Protein AF-A0A3E3I350-F1 (afdb_monomer_lite)

Radius of gyration: 20.15 Å; chains: 1; bounding box: 52×45×37 Å

Secondary structure (DSSP, 8-state):
-EEEEE--TTS-SSHHHHHHHHHHHHHTT--EEEE---GGGSGGGHHHHHHH--------PPP---------

pLDDT: mean 75.75, std 19.78, range [40.47, 96.94]

Structure (mmCIF, N/CA/C/O backbone):
data_AF-A0A3E3I350-F1
#
_entry.id   AF-A0A3E3I350-F1
#
loop_
_atom_site.group_PDB
_atom_site.id
_atom_site.type_symbol
_atom_site.label_atom_id
_atom_site.label_alt_id
_atom_site.label_comp_id
_atom_site.label_asym_id
_atom_site.label_entity_id
_atom_site.label_seq_id
_atom_site.pdbx_PDB_ins_code
_atom_site.Cartn_x
_atom_site.Cartn_y
_atom_site.Cartn_z
_atom_site.occupancy
_atom_site.B_iso_or_equiv
_atom_site.auth_seq_id
_atom_site.auth_comp_id
_atom_site.auth_asym_id
_atom_site.auth_atom_id
_atom_site.pdbx_PDB_model_num
ATOM 1 N N . MET A 1 1 ? -12.851 0.512 10.551 1.00 85.88 1 MET A N 1
ATOM 2 C CA . MET A 1 1 ? -13.057 0.571 9.087 1.00 85.88 1 MET A CA 1
ATOM 3 C C . MET A 1 1 ? -11.965 -0.250 8.415 1.00 85.88 1 MET A C 1
ATOM 5 O O . MET A 1 1 ? -10.876 -0.303 8.977 1.00 85.88 1 MET A O 1
ATOM 9 N N . ILE A 1 2 ? -12.262 -0.908 7.293 1.00 92.06 2 ILE A N 1
ATOM 10 C CA . ILE A 1 2 ? -11.304 -1.720 6.524 1.00 92.06 2 ILE A CA 1
ATOM 11 C C . ILE A 1 2 ? -11.170 -1.087 5.139 1.00 92.06 2 ILE A C 1
ATOM 13 O O . ILE A 1 2 ? -12.195 -0.807 4.516 1.00 92.06 2 ILE A O 1
ATOM 17 N N . ASP A 1 3 ? -9.940 -0.879 4.673 1.00 91.25 3 ASP A N 1
ATOM 18 C CA . ASP A 1 3 ? -9.651 -0.536 3.278 1.00 91.25 3 ASP A CA 1
ATOM 19 C C . ASP A 1 3 ? -8.976 -1.729 2.600 1.00 91.25 3 ASP A C 1
ATOM 21 O O . ASP A 1 3 ? -7.871 -2.129 2.959 1.00 91.25 3 ASP A O 1
ATOM 25 N N . ALA A 1 4 ? -9.671 -2.341 1.647 1.00 92.62 4 ALA A N 1
ATOM 26 C CA . ALA A 1 4 ? -9.217 -3.561 0.997 1.00 92.62 4 ALA A CA 1
ATOM 27 C C . ALA A 1 4 ? -8.720 -3.340 -0.439 1.00 92.62 4 ALA A C 1
ATOM 29 O O . ALA A 1 4 ? -8.654 -4.304 -1.193 1.00 92.62 4 ALA A O 1
ATOM 30 N N . HIS A 1 5 ? -8.442 -2.101 -0.860 1.00 93.75 5 HIS A N 1
ATOM 31 C CA . HIS A 1 5 ? -8.011 -1.825 -2.233 1.00 93.75 5 HIS A CA 1
ATOM 32 C C . HIS A 1 5 ? -6.970 -0.701 -2.295 1.00 93.75 5 HIS A C 1
ATOM 34 O O . HIS A 1 5 ? -7.194 0.354 -2.890 1.00 93.75 5 HIS A O 1
ATOM 40 N N . VAL A 1 6 ? -5.802 -0.957 -1.708 1.00 91.25 6 VAL A N 1
ATOM 41 C CA . VAL A 1 6 ? -4.673 -0.021 -1.701 1.00 91.25 6 VAL A CA 1
ATOM 42 C C . VAL A 1 6 ? -3.606 -0.461 -2.705 1.00 91.25 6 VAL A C 1
ATOM 44 O O . VAL A 1 6 ? -3.267 -1.641 -2.752 1.00 91.25 6 VAL A O 1
ATOM 47 N N . HIS A 1 7 ? -3.062 0.492 -3.470 1.00 92.00 7 HIS A N 1
ATOM 48 C CA . HIS A 1 7 ? -1.939 0.284 -4.396 1.00 92.00 7 HIS A CA 1
ATOM 49 C C . HIS A 1 7 ? -0.677 1.022 -3.914 1.00 92.00 7 HIS A C 1
ATOM 51 O O . HIS A 1 7 ? -0.746 2.173 -3.480 1.00 92.00 7 HIS A O 1
ATOM 57 N N . LEU A 1 8 ? 0.478 0.377 -4.052 1.00 89.56 8 LEU A N 1
ATOM 58 C CA . LEU A 1 8 ? 1.832 0.797 -3.683 1.00 89.56 8 LEU A CA 1
ATOM 59 C C . LEU A 1 8 ? 2.631 1.315 -4.888 1.00 89.56 8 LEU A C 1
ATOM 61 O O . LEU A 1 8 ? 3.733 1.831 -4.703 1.00 89.56 8 LEU A O 1
ATOM 65 N N . GLU A 1 9 ? 2.077 1.223 -6.103 1.00 85.12 9 GLU A N 1
ATOM 66 C CA . GLU A 1 9 ? 2.738 1.458 -7.401 1.00 85.12 9 GLU A CA 1
ATOM 67 C C . GLU A 1 9 ? 3.481 2.799 -7.561 1.00 85.12 9 GLU A C 1
ATOM 69 O O . GLU A 1 9 ? 4.338 2.933 -8.433 1.00 85.12 9 GLU A O 1
ATOM 74 N N . LYS A 1 10 ? 3.172 3.799 -6.729 1.00 84.88 10 LYS A N 1
ATOM 75 C CA . LYS A 1 10 ? 3.774 5.141 -6.793 1.00 84.88 10 LYS A CA 1
ATOM 76 C C . LYS A 1 10 ? 5.132 5.260 -6.100 1.00 84.88 10 LYS A C 1
ATOM 78 O O . LYS A 1 10 ? 5.779 6.294 -6.253 1.00 84.88 10 LYS A O 1
ATOM 83 N N . GLY A 1 11 ? 5.560 4.250 -5.345 1.00 86.94 11 GLY A N 1
ATOM 84 C CA . GLY A 1 11 ? 6.815 4.290 -4.600 1.00 86.94 11 GLY A CA 1
ATOM 85 C C . GLY A 1 11 ? 7.543 2.949 -4.564 1.00 86.94 11 GLY A C 1
ATOM 86 O O . GLY A 1 11 ? 7.080 1.958 -5.133 1.00 86.94 11 GLY A O 1
ATOM 87 N N . PRO A 1 12 ? 8.733 2.916 -3.945 1.00 87.62 12 PRO A N 1
ATOM 88 C CA . PRO A 1 12 ? 9.529 1.705 -3.864 1.00 87.62 12 PRO A CA 1
ATOM 89 C C . PRO A 1 12 ? 8.903 0.712 -2.875 1.00 87.62 12 PRO A C 1
ATOM 91 O O . PRO A 1 12 ? 8.297 1.096 -1.880 1.00 87.62 12 PRO A O 1
ATOM 94 N N . TYR A 1 13 ? 9.092 -0.585 -3.115 1.00 88.44 13 TYR A N 1
ATOM 95 C CA . TYR A 1 13 ? 8.596 -1.652 -2.238 1.00 88.44 13 TYR A CA 1
ATOM 96 C C . TYR A 1 13 ? 9.513 -1.802 -1.011 1.00 88.44 13 TYR A C 1
ATOM 98 O O . TYR A 1 13 ? 10.218 -2.800 -0.860 1.00 88.44 13 TYR A O 1
ATOM 106 N N . THR A 1 14 ? 9.550 -0.775 -0.159 1.00 93.31 14 THR A N 1
ATOM 107 C CA . THR A 1 14 ? 10.370 -0.720 1.060 1.00 93.31 14 THR A CA 1
ATOM 108 C C . THR A 1 14 ? 9.507 -0.597 2.309 1.00 93.31 14 THR A C 1
ATOM 110 O O . THR A 1 14 ? 8.336 -0.223 2.250 1.00 93.31 14 THR A O 1
ATOM 113 N N . ARG A 1 15 ? 10.087 -0.917 3.471 1.00 94.25 15 ARG A N 1
ATOM 114 C CA . ARG A 1 15 ? 9.373 -0.843 4.755 1.00 94.25 15 ARG A CA 1
ATOM 115 C C . ARG A 1 15 ? 8.967 0.586 5.086 1.00 94.25 15 ARG A C 1
ATOM 117 O O . ARG A 1 15 ? 7.873 0.803 5.587 1.00 94.25 15 ARG A O 1
ATOM 124 N N . GLU A 1 16 ? 9.832 1.537 4.761 1.00 95.69 16 GLU A N 1
ATOM 125 C CA . GLU A 1 16 ? 9.617 2.965 4.974 1.00 95.69 16 GLU A CA 1
ATOM 126 C C . GLU A 1 16 ? 8.414 3.439 4.158 1.00 95.69 16 GLU A C 1
ATOM 128 O O . GLU A 1 16 ? 7.549 4.126 4.685 1.00 95.69 16 GLU A O 1
ATOM 133 N N . TRP A 1 17 ? 8.296 2.988 2.904 1.00 94.38 17 TRP A N 1
ATOM 134 C CA . TRP A 1 17 ? 7.145 3.318 2.070 1.00 94.38 17 TRP A CA 1
ATOM 135 C C . TRP A 1 17 ? 5.846 2.726 2.616 1.00 94.38 17 TRP A C 1
ATOM 137 O O . TRP A 1 17 ? 4.849 3.433 2.706 1.00 94.38 17 TRP A O 1
ATOM 147 N N . LEU A 1 18 ? 5.853 1.462 3.054 1.00 94.00 18 LEU A N 1
ATOM 148 C CA . LEU A 1 18 ? 4.685 0.842 3.695 1.00 94.00 18 LEU A CA 1
ATOM 149 C C . LEU A 1 18 ? 4.261 1.583 4.972 1.00 94.00 18 LEU A C 1
ATOM 151 O O . LEU A 1 18 ? 3.068 1.683 5.259 1.00 94.00 18 LEU A O 1
ATOM 155 N N . GLN A 1 19 ? 5.227 2.100 5.730 1.00 95.50 19 GLN A N 1
ATOM 156 C CA . GLN A 1 19 ? 4.972 2.797 6.983 1.00 95.50 19 GLN A CA 1
ATOM 157 C C . GLN A 1 19 ? 4.145 4.076 6.774 1.00 95.50 19 GLN A C 1
ATOM 159 O O . GLN A 1 19 ? 3.242 4.345 7.567 1.00 95.50 19 GLN A O 1
ATOM 164 N N . GLU A 1 20 ? 4.367 4.803 5.676 1.00 94.81 20 GLU A N 1
ATOM 165 C CA . GLU A 1 20 ? 3.567 5.983 5.313 1.00 94.81 20 GLU A CA 1
ATOM 166 C C . GLU A 1 20 ? 2.077 5.640 5.126 1.00 94.81 20 GLU A C 1
ATOM 168 O O . GLU A 1 20 ? 1.200 6.362 5.605 1.00 94.81 20 GLU A O 1
ATOM 173 N N . PHE A 1 21 ? 1.763 4.494 4.507 1.00 94.88 21 PHE A N 1
ATOM 174 C CA . PHE A 1 21 ? 0.373 4.036 4.363 1.00 94.88 21 PHE A CA 1
ATOM 175 C C . PHE A 1 21 ? -0.259 3.696 5.710 1.00 94.88 21 PHE A C 1
ATOM 177 O O . PHE A 1 21 ? -1.437 3.983 5.926 1.00 94.88 21 PHE A O 1
ATOM 184 N N . ILE A 1 22 ? 0.513 3.096 6.617 1.00 94.06 22 ILE A N 1
ATOM 185 C CA . ILE A 1 22 ? 0.036 2.753 7.958 1.00 94.06 22 ILE A CA 1
ATOM 186 C C . ILE A 1 22 ? -0.294 4.027 8.739 1.00 94.06 22 ILE A C 1
ATOM 188 O O . ILE A 1 22 ? -1.381 4.111 9.309 1.00 94.06 22 ILE A O 1
ATOM 192 N N . PHE A 1 23 ? 0.592 5.028 8.731 1.00 95.94 23 PHE A N 1
ATOM 193 C CA . PHE A 1 23 ? 0.336 6.303 9.407 1.00 95.94 23 PHE A CA 1
ATOM 194 C C . PHE A 1 23 ? -0.907 6.997 8.851 1.00 95.94 23 PHE A C 1
ATOM 196 O O . PHE A 1 23 ? -1.808 7.359 9.607 1.00 95.94 23 PHE A O 1
ATOM 203 N N . TYR 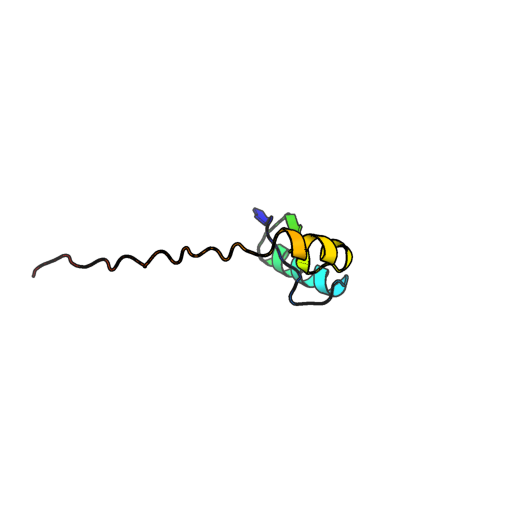A 1 24 ? -1.024 7.075 7.528 1.00 94.62 24 TYR A N 1
ATOM 204 C CA . TYR A 1 24 ? -2.194 7.657 6.876 1.00 94.62 24 TYR A CA 1
ATOM 205 C C . TYR A 1 24 ? -3.501 6.913 7.204 1.00 94.62 24 TYR A C 1
ATOM 207 O O . TYR A 1 24 ? -4.555 7.530 7.383 1.00 94.62 24 TYR A O 1
ATOM 215 N N . ALA A 1 25 ? -3.454 5.582 7.303 1.00 95.12 25 ALA A N 1
ATOM 216 C CA . ALA A 1 25 ? -4.600 4.768 7.696 1.00 95.12 25 ALA A CA 1
ATOM 217 C C . ALA A 1 25 ? -5.011 5.037 9.155 1.00 95.12 25 ALA A C 1
ATOM 219 O O . ALA A 1 25 ? -6.200 5.206 9.442 1.00 95.12 25 ALA A O 1
ATOM 220 N N . GLN A 1 26 ? -4.033 5.142 10.061 1.00 95.38 26 GLN A N 1
ATOM 221 C CA . GLN A 1 26 ? -4.251 5.442 11.478 1.00 95.38 26 GLN A CA 1
ATOM 222 C C . GLN A 1 26 ? -4.883 6.820 11.686 1.00 95.38 26 GLN A C 1
ATOM 224 O O . GLN A 1 26 ? -5.880 6.920 12.402 1.00 95.38 26 GLN A O 1
ATOM 229 N N . GLU A 1 27 ? -4.379 7.857 11.009 1.00 96.94 27 GLU A N 1
ATOM 230 C CA . GLU A 1 27 ? -4.947 9.216 11.050 1.00 96.94 27 GLU A CA 1
ATOM 231 C C . GLU A 1 27 ? -6.427 9.253 10.637 1.00 96.94 27 GLU A C 1
ATOM 233 O O . GLU A 1 27 ? -7.191 10.112 11.075 1.00 96.94 27 GLU A O 1
ATOM 238 N N . ARG A 1 28 ? -6.855 8.289 9.814 1.00 95.12 28 ARG A N 1
ATOM 239 C CA . ARG A 1 28 ? -8.221 8.169 9.288 1.00 95.12 28 ARG A CA 1
ATOM 240 C C . ARG A 1 28 ? -9.095 7.174 10.049 1.00 95.12 28 ARG A C 1
ATOM 242 O O . ARG A 1 28 ? -10.238 6.946 9.654 1.00 95.12 28 ARG A O 1
ATOM 249 N N . GLY A 1 29 ? -8.585 6.557 11.116 1.00 95.56 29 GLY A N 1
ATOM 250 C CA . GLY A 1 29 ? -9.314 5.532 11.871 1.00 95.56 29 GLY A CA 1
ATOM 251 C C . GLY A 1 29 ? -9.565 4.240 11.0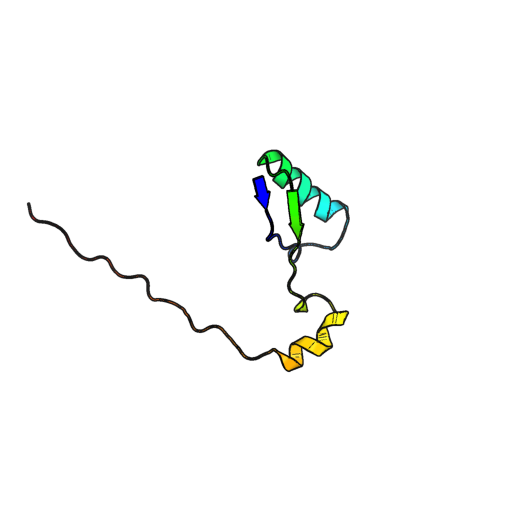77 1.00 95.56 29 GLY A C 1
ATOM 252 O O . GLY A 1 29 ? -10.503 3.484 11.369 1.00 95.56 29 GLY A O 1
ATOM 253 N N . ILE A 1 30 ? -8.749 3.974 10.055 1.00 96.50 30 ILE A N 1
ATOM 254 C CA . ILE A 1 30 ? -8.745 2.707 9.325 1.00 96.50 30 ILE A CA 1
ATOM 255 C C . ILE A 1 30 ? -7.934 1.711 10.149 1.00 96.50 30 ILE A C 1
ATOM 257 O O . ILE A 1 30 ? -6.803 1.971 10.548 1.00 96.50 30 ILE A O 1
ATOM 261 N N . ARG A 1 31 ? -8.546 0.566 10.443 1.00 94.31 31 ARG A N 1
ATOM 262 C CA . ARG A 1 31 ? -7.993 -0.420 11.375 1.00 94.31 31 ARG A CA 1
ATOM 263 C C . ARG A 1 31 ? -7.214 -1.518 10.656 1.00 94.31 31 ARG A C 1
ATOM 265 O O . ARG A 1 31 ? -6.327 -2.118 11.247 1.00 94.31 31 ARG A O 1
ATOM 272 N N . GLU A 1 32 ? -7.576 -1.782 9.404 1.00 94.56 32 GLU A N 1
ATOM 273 C CA . GLU A 1 32 ? -7.010 -2.839 8.569 1.00 94.56 32 GLU A CA 1
ATOM 274 C C . GLU A 1 32 ? -6.892 -2.325 7.131 1.00 94.56 32 GLU A C 1
ATOM 276 O O . GLU A 1 32 ? -7.831 -1.708 6.615 1.00 94.56 32 GLU A O 1
ATOM 281 N N . ILE A 1 33 ? -5.741 -2.586 6.509 1.00 94.38 33 ILE A N 1
ATOM 282 C CA . ILE A 1 33 ? -5.450 -2.257 5.113 1.00 94.38 33 ILE A CA 1
ATOM 283 C C . ILE A 1 33 ? -4.992 -3.513 4.367 1.00 94.38 33 ILE A C 1
ATOM 285 O O . ILE A 1 33 ? -4.200 -4.291 4.900 1.00 94.38 33 ILE A O 1
ATOM 289 N N . TYR A 1 34 ? -5.470 -3.699 3.138 1.00 9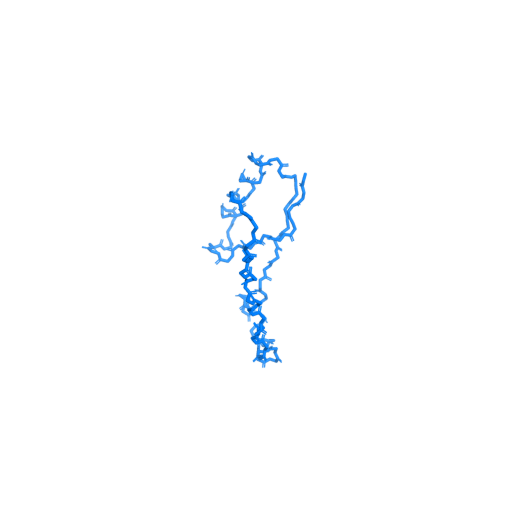3.94 34 TYR A N 1
ATOM 290 C CA . TYR A 1 34 ? -4.988 -4.739 2.228 1.00 93.94 34 TYR A CA 1
ATOM 291 C C . TYR A 1 34 ? -4.415 -4.104 0.964 1.00 93.94 34 TYR A C 1
ATOM 293 O O . TYR A 1 34 ? -5.050 -3.254 0.335 1.00 93.94 34 TYR A O 1
ATOM 301 N N . PHE A 1 35 ? -3.226 -4.562 0.580 1.00 92.12 35 PHE A N 1
ATOM 302 C CA . PHE A 1 35 ? -2.571 -4.150 -0.655 1.00 92.12 35 PHE A CA 1
ATOM 303 C C . PHE A 1 35 ? -2.989 -5.074 -1.796 1.00 92.12 35 PHE A C 1
ATOM 305 O O . PHE A 1 35 ? -2.764 -6.285 -1.740 1.00 92.12 35 PHE A O 1
ATOM 312 N N . LEU A 1 36 ? -3.618 -4.500 -2.817 1.00 91.75 36 LEU A N 1
ATOM 313 C CA . LEU A 1 36 ? -4.063 -5.198 -4.017 1.00 91.75 36 LEU A CA 1
ATOM 314 C C . LEU A 1 36 ? -3.341 -4.584 -5.203 1.00 91.75 36 LEU A C 1
ATOM 316 O O . LEU A 1 36 ? -3.796 -3.588 -5.741 1.00 91.75 36 LEU A O 1
ATOM 320 N N . GLU A 1 37 ? -2.244 -5.199 -5.626 1.00 87.50 37 GLU A N 1
ATOM 321 C CA . GLU A 1 37 ? -1.448 -4.687 -6.738 1.00 87.50 37 GLU A CA 1
ATOM 322 C C . GLU A 1 37 ? -1.890 -5.229 -8.090 1.00 87.50 37 GLU A C 1
ATOM 324 O O . GLU A 1 37 ? -2.393 -6.349 -8.243 1.00 87.50 37 GLU A O 1
ATOM 329 N N . HIS A 1 38 ? -1.572 -4.460 -9.123 1.00 85.62 38 HIS A N 1
ATOM 330 C CA . HIS A 1 38 ? -1.609 -4.973 -10.474 1.00 85.62 38 HIS A CA 1
ATOM 331 C C . HIS A 1 38 ? -0.466 -5.968 -10.708 1.00 85.62 38 HIS A C 1
ATOM 333 O O . HIS A 1 38 ? 0.710 -5.609 -10.708 1.00 85.62 38 HIS A O 1
ATOM 339 N N . THR A 1 39 ? -0.815 -7.223 -11.015 1.00 81.88 39 THR A N 1
ATOM 340 C CA . THR A 1 39 ? 0.147 -8.313 -11.284 1.00 81.88 39 THR A CA 1
ATOM 341 C C . THR A 1 39 ? 1.214 -7.930 -12.305 1.00 81.88 39 THR A C 1
ATOM 343 O O . THR A 1 39 ? 2.351 -8.376 -12.248 1.00 81.88 39 THR A O 1
ATOM 346 N N . HIS A 1 40 ? 0.864 -7.044 -13.228 1.00 80.44 40 HIS A N 1
ATOM 347 C CA . HIS A 1 40 ? 1.713 -6.588 -14.306 1.00 80.44 40 HIS A CA 1
ATOM 348 C C . HIS A 1 40 ? 2.941 -5.770 -13.834 1.00 80.44 40 HIS A C 1
ATOM 350 O O . HIS A 1 40 ? 3.840 -5.517 -14.639 1.00 80.44 40 HIS A O 1
ATOM 356 N N . ILE A 1 41 ? 2.978 -5.321 -12.579 1.00 79.94 41 ILE A N 1
ATOM 357 C CA . ILE A 1 41 ? 4.116 -4.606 -11.981 1.00 79.94 41 ILE A CA 1
ATOM 358 C C . ILE A 1 41 ? 5.231 -5.594 -11.593 1.00 79.94 41 ILE A C 1
ATOM 360 O O . ILE A 1 41 ? 6.413 -5.261 -11.670 1.00 79.94 41 ILE A O 1
ATOM 364 N N . PHE A 1 42 ? 4.877 -6.840 -11.267 1.00 80.81 42 PHE A N 1
ATOM 365 C CA . PHE A 1 42 ? 5.832 -7.885 -10.905 1.00 80.81 42 PHE A CA 1
ATOM 366 C C . PHE A 1 42 ? 6.467 -8.511 -12.150 1.00 80.81 42 PHE A C 1
ATOM 368 O O . PHE A 1 42 ? 5.785 -8.903 -13.105 1.00 80.81 42 PHE A O 1
ATOM 375 N N . ARG A 1 43 ? 7.799 -8.641 -12.143 1.00 77.69 43 ARG A N 1
ATOM 376 C CA . ARG A 1 43 ? 8.557 -9.233 -13.260 1.00 77.69 43 ARG A CA 1
ATOM 377 C C . ARG A 1 43 ? 8.201 -10.704 -13.452 1.00 77.69 43 ARG A C 1
ATOM 379 O O . ARG A 1 43 ? 8.188 -11.196 -14.578 1.00 77.69 43 ARG A O 1
ATOM 386 N N . GLU A 1 44 ? 7.867 -11.380 -12.366 1.00 78.50 44 GLU A N 1
ATOM 387 C CA . GLU A 1 44 ? 7.456 -12.776 -12.274 1.00 78.50 44 GLU A CA 1
ATOM 388 C C . GLU A 1 44 ? 6.172 -13.037 -13.077 1.00 78.50 44 GLU A C 1
ATOM 390 O O . GLU A 1 44 ? 6.032 -14.079 -13.716 1.00 78.50 44 GLU A O 1
ATOM 395 N N . CYS A 1 45 ? 5.275 -12.050 -13.136 1.00 72.06 45 CYS A N 1
ATOM 396 C CA . CYS A 1 45 ? 4.005 -12.116 -13.860 1.00 72.06 45 CYS A CA 1
ATOM 397 C C . CYS A 1 45 ? 4.097 -11.604 -15.3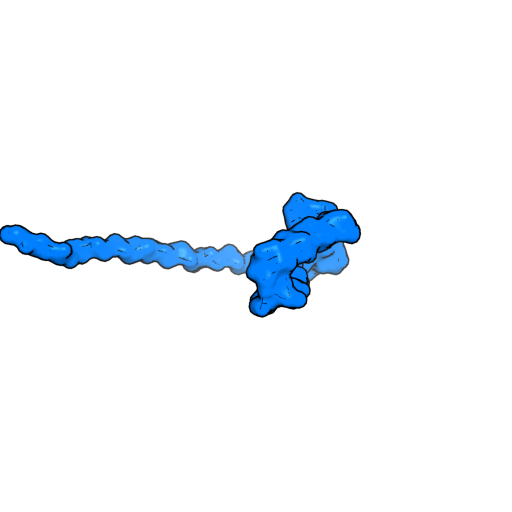08 1.00 72.06 45 CYS A C 1
ATOM 399 O O . CYS A 1 45 ? 3.091 -11.571 -16.020 1.00 72.06 45 CYS A O 1
ATOM 401 N N . SER A 1 46 ? 5.287 -11.221 -15.783 1.00 67.19 46 SER A N 1
ATOM 402 C CA . SER A 1 46 ? 5.483 -10.697 -17.145 1.00 67.19 46 SER A CA 1
ATOM 403 C C . SER A 1 46 ? 4.989 -11.652 -18.239 1.00 67.19 46 SER A C 1
ATOM 405 O O . SER A 1 46 ? 4.401 -11.194 -19.217 1.00 67.19 46 SER A O 1
ATOM 407 N N . LYS A 1 47 ? 5.135 -12.969 -18.035 1.00 64.38 47 LYS A N 1
ATOM 408 C CA . LYS A 1 47 ? 4.656 -14.013 -18.958 1.00 64.38 47 LYS A CA 1
ATOM 409 C C . LYS A 1 47 ? 3.130 -14.042 -19.113 1.00 64.38 47 LYS A C 1
ATOM 411 O O . LYS A 1 47 ? 2.640 -14.424 -20.163 1.00 64.38 47 LYS A O 1
ATOM 416 N N . GLN A 1 48 ? 2.377 -13.611 -18.102 1.00 58.56 48 GLN A N 1
ATOM 417 C CA . GLN A 1 48 ? 0.908 -13.624 -18.133 1.00 58.56 48 GLN A CA 1
ATOM 418 C C . GLN A 1 48 ? 0.333 -12.399 -18.858 1.00 58.56 48 GLN A C 1
ATOM 420 O O . GLN A 1 48 ? -0.763 -12.465 -19.415 1.00 58.56 48 GLN A O 1
ATOM 425 N N . LYS A 1 49 ? 1.070 -11.275 -18.914 1.00 55.59 49 LYS A N 1
ATOM 426 C CA . LYS A 1 49 ? 0.603 -10.069 -19.625 1.00 55.59 49 LYS A CA 1
ATOM 427 C C . LYS A 1 49 ? 0.322 -10.331 -21.104 1.00 55.59 49 LYS A C 1
ATOM 429 O O . LYS A 1 49 ? -0.618 -9.747 -21.641 1.00 55.59 49 LYS A O 1
ATOM 434 N N . SER A 1 50 ? 1.126 -11.172 -21.758 1.00 55.88 50 SER A N 1
ATOM 435 C CA . SER A 1 50 ? 0.958 -11.484 -23.183 1.00 55.88 50 SER A CA 1
ATOM 436 C C . SER A 1 50 ? -0.325 -12.261 -23.479 1.00 55.88 50 SER A C 1
ATOM 438 O O . SER A 1 50 ? -0.826 -12.175 -24.593 1.00 55.88 50 SER A O 1
ATOM 440 N N . GLU A 1 51 ? -0.882 -12.972 -22.495 1.00 56.75 51 GLU A N 1
ATOM 441 C CA . GLU A 1 51 ? -2.081 -13.804 -22.669 1.00 56.75 51 GLU A CA 1
ATOM 442 C C . GLU A 1 51 ? -3.385 -13.029 -22.402 1.00 56.75 51 GLU A C 1
ATOM 444 O O . GLU A 1 51 ? -4.429 -13.340 -22.971 1.00 56.75 51 GLU A O 1
ATOM 449 N N . LEU A 1 52 ? -3.333 -11.983 -21.571 1.00 60.62 52 LEU A N 1
ATOM 450 C CA . LEU A 1 52 ? -4.509 -11.222 -21.111 1.00 60.62 52 LEU A CA 1
ATOM 451 C C . LEU A 1 52 ? -4.660 -9.839 -21.773 1.00 60.62 52 LEU A C 1
ATOM 453 O O . LEU A 1 52 ? -5.671 -9.153 -21.590 1.00 60.62 52 LEU A O 1
ATOM 457 N N . GLY A 1 53 ? -3.657 -9.398 -22.532 1.00 53.81 53 GLY A N 1
ATOM 458 C CA . GLY A 1 53 ? -3.558 -8.042 -23.062 1.00 53.81 53 GLY A CA 1
ATOM 459 C C . GLY A 1 53 ? -4.414 -7.765 -24.298 1.00 53.81 53 GLY A C 1
ATOM 460 O O . GLY A 1 53 ? -3.840 -7.518 -25.349 1.00 53.81 53 GLY A O 1
ATOM 461 N N . ASN A 1 54 ? -5.755 -7.748 -24.202 1.00 51.50 54 ASN A N 1
ATOM 462 C CA . ASN A 1 54 ? -6.571 -6.973 -25.161 1.00 51.50 54 ASN A CA 1
ATOM 463 C C . ASN A 1 54 ? -8.046 -6.724 -24.785 1.00 51.50 54 ASN A C 1
ATOM 465 O O . ASN A 1 54 ? -8.949 -6.891 -25.602 1.00 51.50 54 ASN A O 1
ATOM 469 N N . LYS A 1 55 ? -8.339 -6.268 -23.565 1.00 50.91 55 LYS A N 1
ATOM 470 C CA . LYS A 1 55 ? -9.658 -5.675 -23.277 1.00 50.91 55 LYS A CA 1
ATOM 471 C C . LYS A 1 55 ? -9.490 -4.298 -22.654 1.00 50.91 55 LYS A C 1
ATOM 473 O O . LYS A 1 55 ? -9.566 -4.135 -21.443 1.00 50.91 55 LYS A O 1
ATOM 478 N N . LYS A 1 56 ? -9.269 -3.282 -23.497 1.00 44.31 56 LYS A N 1
ATOM 479 C CA . LYS A 1 56 ? -9.572 -1.901 -23.102 1.00 44.31 56 LYS A CA 1
ATOM 480 C C . LYS A 1 56 ? -11.081 -1.835 -22.873 1.00 44.31 56 LYS A C 1
ATOM 482 O O . LYS A 1 56 ? -11.840 -2.010 -23.824 1.00 44.31 56 LYS A O 1
ATOM 487 N N . SER A 1 57 ? -11.521 -1.626 -21.634 1.00 49.75 57 SER A N 1
ATOM 488 C CA . SER A 1 57 ? -12.931 -1.387 -21.335 1.00 49.75 57 SER A CA 1
ATOM 489 C C . SER A 1 57 ? -13.351 -0.059 -21.972 1.00 49.75 57 SER A C 1
ATOM 491 O O . SER A 1 57 ? -13.096 1.021 -21.437 1.00 49.75 57 SER A O 1
ATOM 493 N N . GLN A 1 58 ? -13.969 -0.137 -23.145 1.00 47.19 58 GLN A N 1
ATOM 494 C CA . GLN A 1 58 ? -14.778 0.941 -23.697 1.00 47.19 58 GLN A CA 1
ATOM 495 C C . GLN A 1 58 ? -16.098 0.960 -22.917 1.00 47.19 58 GLN A C 1
ATOM 497 O O . GLN A 1 58 ? -17.081 0.382 -23.356 1.00 47.19 58 GLN A O 1
ATOM 502 N N . ASP A 1 59 ? -16.118 1.568 -21.732 1.00 51.00 59 ASP A N 1
ATOM 503 C CA . ASP A 1 59 ? -17.385 1.960 -21.101 1.00 51.00 59 ASP A CA 1
ATOM 504 C C . ASP A 1 59 ? -17.241 3.357 -20.490 1.00 51.00 59 ASP A C 1
ATOM 506 O O . ASP A 1 59 ? -17.273 3.568 -19.279 1.00 51.00 59 ASP A O 1
ATOM 510 N N . LYS A 1 60 ? -17.020 4.351 -21.360 1.00 53.19 60 LYS A N 1
ATOM 511 C CA . LYS A 1 60 ? -17.322 5.741 -21.015 1.00 53.19 60 LYS A CA 1
ATOM 512 C C . LYS A 1 60 ? -18.833 5.921 -21.147 1.00 53.19 60 LYS A C 1
ATOM 514 O O . LYS A 1 60 ? -19.311 6.328 -22.203 1.00 53.19 60 LYS A O 1
ATOM 519 N N . ARG A 1 61 ? -19.594 5.626 -20.089 1.00 42.03 61 ARG A N 1
ATOM 520 C CA . ARG A 1 61 ? -21.002 6.047 -20.027 1.00 42.03 61 ARG A CA 1
ATOM 521 C C . ARG A 1 61 ? -21.06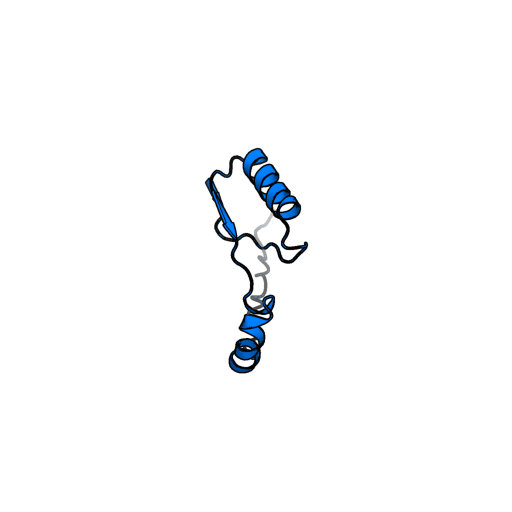6 7.577 -20.143 1.00 42.03 61 ARG A C 1
ATOM 523 O O . ARG A 1 61 ? -20.400 8.257 -19.359 1.00 42.03 61 ARG A O 1
ATOM 530 N N . PRO A 1 62 ? -21.831 8.143 -21.092 1.00 44.53 62 PRO A N 1
ATOM 531 C CA . PRO A 1 62 ? -22.005 9.585 -21.173 1.00 44.53 62 PRO A CA 1
ATOM 532 C C . PRO A 1 62 ? -22.777 10.058 -19.938 1.00 44.53 62 PRO A C 1
ATOM 534 O O . PRO A 1 62 ? -23.823 9.503 -19.596 1.00 44.53 62 PRO A O 1
ATOM 537 N N . GLN A 1 63 ? -22.254 11.075 -19.249 1.00 58.91 63 GLN A N 1
ATOM 538 C CA . GLN A 1 63 ? -22.991 11.719 -18.169 1.00 58.91 63 GLN A CA 1
ATOM 539 C C . GLN A 1 63 ? -24.283 12.312 -18.740 1.00 58.91 63 GLN A C 1
ATOM 541 O O . GLN A 1 63 ? -24.267 13.092 -19.692 1.00 58.91 63 GLN A O 1
ATOM 546 N N . ARG A 1 64 ? -25.414 11.885 -18.179 1.00 43.44 64 ARG A N 1
ATOM 547 C CA . ARG A 1 64 ? -26.752 12.331 -18.558 1.00 43.44 64 ARG A CA 1
ATOM 548 C C . ARG A 1 64 ? -26.876 13.821 -18.234 1.00 43.44 64 ARG A C 1
ATOM 550 O O . ARG A 1 64 ? -26.914 14.187 -17.065 1.00 43.44 64 ARG A O 1
ATOM 557 N N . LEU A 1 65 ? -26.966 14.665 -19.261 1.00 53.09 65 LEU A N 1
ATOM 558 C CA . LEU A 1 65 ? -27.403 16.055 -19.126 1.00 53.09 65 LEU A CA 1
ATOM 559 C C . LEU A 1 65 ? -28.829 16.049 -18.553 1.00 53.09 65 LEU A C 1
ATOM 561 O O . LEU A 1 65 ? -29.787 15.725 -19.255 1.00 53.09 65 LEU A O 1
ATOM 565 N N . SER A 1 66 ? -28.982 16.354 -17.265 1.00 48.75 66 SER A N 1
ATOM 566 C CA . SER A 1 66 ? -30.292 16.583 -16.657 1.00 48.75 66 SER A CA 1
ATOM 567 C C . SER A 1 66 ? -30.760 17.994 -17.006 1.00 48.75 66 SER A C 1
ATOM 569 O O . SER A 1 66 ? -30.474 18.956 -16.296 1.00 48.75 66 SER A O 1
ATOM 571 N N . GLY A 1 67 ? -31.461 18.106 -18.132 1.00 47.19 67 GLY A N 1
ATOM 572 C CA . GLY A 1 67 ? -32.243 19.283 -18.476 1.00 47.19 67 GLY A CA 1
ATOM 573 C C . GLY A 1 67 ? -33.533 19.382 -17.654 1.00 47.19 67 GLY A C 1
ATOM 574 O O . GLY A 1 67 ? -34.253 18.401 -17.480 1.00 47.19 67 GLY A O 1
ATOM 575 N N . THR A 1 68 ? -33.820 20.621 -17.246 1.00 47.00 68 THR A N 1
ATOM 576 C CA . THR A 1 68 ? -35.134 21.248 -16.993 1.00 47.00 68 THR A CA 1
ATOM 577 C C . THR A 1 68 ? -36.012 20.785 -15.822 1.00 47.00 68 THR A C 1
ATOM 579 O O . THR A 1 68 ? -36.540 19.677 -15.824 1.00 47.00 68 THR A O 1
ATOM 582 N N . ARG A 1 69 ? -36.266 21.735 -14.904 1.00 43.88 69 ARG A N 1
ATOM 583 C CA . ARG A 1 69 ? -37.548 22.139 -14.262 1.00 43.88 69 ARG A CA 1
ATOM 584 C C . ARG A 1 69 ? -37.227 23.378 -13.391 1.00 43.88 69 ARG A C 1
ATOM 586 O O . ARG A 1 69 ? -36.230 23.338 -12.690 1.00 43.88 69 ARG A O 1
ATOM 593 N N . GLY A 1 70 ? -37.948 24.496 -13.385 1.00 40.47 70 GLY A N 1
ATOM 594 C CA . GLY A 1 70 ? -39.243 24.831 -13.960 1.00 40.47 70 GLY A CA 1
ATOM 595 C C . GLY A 1 70 ? -39.499 26.347 -13.908 1.00 40.47 70 GLY A C 1
ATOM 596 O O . GLY A 1 70 ? -38.647 27.115 -13.467 1.00 40.47 70 GLY A O 1
ATOM 597 N N . SER A 1 71 ? -40.661 26.715 -14.440 1.00 48.34 71 SER A N 1
ATOM 598 C CA . SER A 1 71 ? -41.208 28.058 -14.637 1.00 48.34 71 SER A CA 1
ATOM 599 C C . SER A 1 71 ? -41.201 28.964 -13.403 1.00 48.34 71 SER 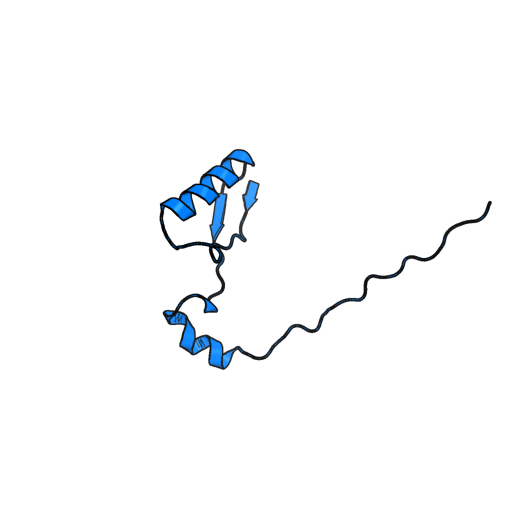A C 1
ATOM 601 O O . SER A 1 71 ? -41.466 28.495 -12.298 1.00 48.34 71 SER A O 1
ATOM 603 N N . ASN A 1 72 ? -41.007 30.263 -13.655 1.00 52.50 72 ASN A N 1
ATOM 604 C CA . ASN A 1 72 ? -41.566 31.354 -12.851 1.00 52.50 72 ASN A CA 1
ATOM 605 C C . ASN A 1 72 ? -42.868 31.836 -13.493 1.00 52.50 72 ASN A C 1
ATOM 607 O O . ASN A 1 72 ? -42.943 31.772 -14.744 1.00 52.50 72 ASN A O 1
#

Sequence (72 aa):
MIDAHVHLEKGPYTREWLQEFIFYAQERGIREIYFLEHTHIFRECSKQKSELGNKKSQDKRPQRLSGTRGSN

Foldseek 3Di:
DEAAEDELVVDDPDPVSVVVVVVVCVVVVHDYYHYDYDLCVDPVCVVVCVVPPDDPPPDPPDDDDDDDDDDD

Organism: NCBI:txid1720294